Protein AF-A0A2P5NQP3-F1 (afdb_monomer)

Mean predicted aligned error: 9.51 Å

Sequence (80 aa):
MRIAFVIAVFAALTQVAFAEVRFGKDVFIGGHDASNQTFNSQRRGEYYLYNGKPPHEGCAWRANGDGSRTKVCHLQSRRR

Structure (mmCIF, N/CA/C/O backbone):
data_AF-A0A2P5NQP3-F1
#
_entry.id   AF-A0A2P5NQP3-F1
#
loop_
_atom_site.group_PDB
_atom_site.id
_atom_site.type_symbol
_atom_site.label_atom_id
_atom_site.label_alt_id
_atom_site.label_comp_id
_atom_site.label_asym_id
_atom_site.label_entity_id
_atom_site.label_seq_id
_atom_site.pdbx_PDB_ins_code
_atom_site.Cartn_x
_atom_site.Cartn_y
_atom_site.Cartn_z
_atom_site.occupancy
_atom_site.B_iso_or_equiv
_atom_site.auth_seq_id
_atom_site.auth_comp_id
_atom_site.auth_asym_id
_atom_site.auth_atom_id
_atom_site.pdbx_PDB_model_num
ATOM 1 N N . MET A 1 1 ? 31.398 -39.663 -16.463 1.00 48.25 1 MET A N 1
ATOM 2 C CA . MET A 1 1 ? 30.299 -38.723 -16.786 1.00 48.25 1 MET A CA 1
ATOM 3 C C . MET A 1 1 ? 29.215 -38.761 -15.693 1.00 48.25 1 MET A C 1
ATOM 5 O O . MET A 1 1 ? 28.079 -39.105 -15.957 1.00 48.25 1 MET A O 1
ATOM 9 N N . ARG A 1 2 ? 29.570 -38.495 -14.424 1.00 54.94 2 ARG A N 1
ATOM 10 C CA . ARG A 1 2 ? 28.626 -38.518 -13.275 1.00 54.94 2 ARG A CA 1
ATOM 11 C C . ARG A 1 2 ? 28.699 -37.265 -12.390 1.00 54.94 2 ARG A C 1
ATOM 13 O O . ARG A 1 2 ? 27.866 -37.093 -11.517 1.00 54.94 2 ARG A O 1
ATOM 20 N N . ILE A 1 3 ? 29.662 -36.377 -12.649 1.00 54.44 3 ILE A N 1
ATOM 21 C CA . ILE A 1 3 ? 29.858 -35.123 -11.902 1.00 54.44 3 ILE A CA 1
ATOM 22 C C . ILE A 1 3 ? 29.084 -33.967 -12.561 1.00 54.44 3 ILE A C 1
ATOM 24 O O . ILE A 1 3 ? 28.549 -33.107 -11.873 1.00 54.44 3 ILE A O 1
ATOM 28 N N . ALA A 1 4 ? 28.927 -33.994 -13.891 1.00 52.31 4 ALA A N 1
ATOM 29 C CA . ALA A 1 4 ? 28.214 -32.954 -14.639 1.00 52.31 4 ALA A CA 1
ATOM 30 C C . ALA A 1 4 ? 26.715 -32.856 -14.290 1.00 52.31 4 ALA A C 1
ATOM 32 O O . ALA A 1 4 ? 26.139 -31.777 -14.367 1.00 52.31 4 ALA A O 1
ATOM 33 N N . PHE A 1 5 ? 26.088 -33.958 -13.864 1.00 53.06 5 PHE A N 1
ATOM 34 C CA . PHE A 1 5 ? 24.663 -33.966 -13.516 1.00 53.06 5 PHE A CA 1
ATOM 35 C C . PHE A 1 5 ? 24.381 -33.289 -12.164 1.00 53.06 5 PHE A C 1
ATOM 37 O O . PHE A 1 5 ? 23.310 -32.727 -11.966 1.00 53.06 5 PHE A O 1
ATOM 44 N N . VAL A 1 6 ? 25.354 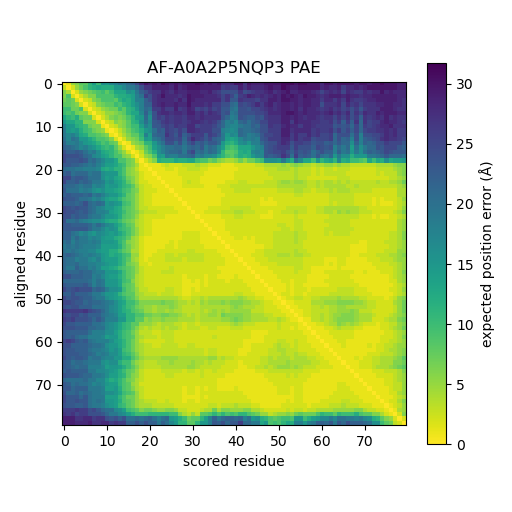-33.289 -11.245 1.00 55.09 6 VAL A N 1
ATOM 45 C CA . VAL A 1 6 ? 25.182 -32.740 -9.888 1.00 55.09 6 VAL A CA 1
ATOM 46 C C . VAL A 1 6 ? 25.188 -31.206 -9.893 1.00 55.09 6 VAL A C 1
ATOM 48 O O . VAL A 1 6 ? 24.465 -30.584 -9.120 1.00 55.09 6 VAL A O 1
ATOM 51 N N . ILE A 1 7 ? 25.940 -30.581 -10.806 1.00 56.41 7 ILE A N 1
ATOM 52 C CA . ILE A 1 7 ? 26.048 -29.114 -10.888 1.00 56.41 7 ILE A CA 1
ATOM 53 C C . ILE A 1 7 ? 24.758 -28.486 -11.444 1.00 56.41 7 ILE A C 1
ATOM 55 O O . ILE A 1 7 ? 24.348 -27.419 -10.993 1.00 56.41 7 ILE A O 1
ATOM 59 N N . ALA A 1 8 ? 24.069 -29.167 -12.366 1.00 55.19 8 ALA A N 1
ATOM 60 C CA . ALA A 1 8 ? 22.827 -28.664 -12.956 1.00 55.19 8 ALA A CA 1
ATOM 61 C C . ALA A 1 8 ? 21.666 -28.573 -11.944 1.00 55.19 8 ALA A C 1
ATOM 63 O O . ALA A 1 8 ? 20.825 -27.685 -12.055 1.00 55.19 8 ALA A O 1
ATOM 64 N N . VAL A 1 9 ? 21.634 -29.448 -10.931 1.00 56.50 9 VAL A N 1
ATOM 65 C CA . VAL A 1 9 ? 20.552 -29.481 -9.930 1.00 56.50 9 VAL A CA 1
ATOM 66 C C . VAL A 1 9 ? 20.657 -28.318 -8.933 1.00 56.50 9 VAL A C 1
ATOM 68 O O . VAL A 1 9 ? 19.636 -27.766 -8.529 1.00 56.50 9 VAL A O 1
ATOM 71 N N . PHE A 1 10 ? 21.869 -27.874 -8.583 1.00 54.66 10 PHE A N 1
ATOM 72 C CA . PHE A 1 10 ? 22.054 -26.749 -7.653 1.00 54.66 10 PHE A CA 1
ATOM 73 C C . PHE A 1 10 ? 21.662 -25.388 -8.249 1.00 54.66 10 PHE A C 1
ATOM 75 O O . PHE A 1 10 ? 21.217 -24.509 -7.513 1.00 54.66 10 PHE A O 1
ATOM 82 N N . ALA A 1 11 ? 21.766 -25.216 -9.570 1.00 55.03 11 ALA A N 1
ATOM 83 C CA . ALA A 1 11 ? 21.396 -23.969 -10.244 1.00 55.03 11 ALA A CA 1
ATOM 84 C C . ALA A 1 11 ? 19.876 -23.705 -10.267 1.00 55.03 11 ALA A C 1
ATOM 86 O O . ALA A 1 11 ? 19.455 -22.566 -10.450 1.00 55.03 11 ALA A O 1
ATOM 87 N N . ALA A 1 12 ? 19.043 -24.731 -10.057 1.00 54.66 12 ALA A N 1
ATOM 88 C CA . ALA A 1 12 ? 17.588 -24.580 -10.007 1.00 54.66 12 ALA A CA 1
ATOM 89 C C . ALA A 1 12 ? 17.072 -24.083 -8.641 1.00 54.66 12 ALA A C 1
ATOM 91 O O . ALA A 1 12 ? 15.964 -23.562 -8.557 1.00 54.66 12 ALA A O 1
ATOM 92 N N . LEU A 1 13 ? 17.867 -24.209 -7.571 1.00 54.50 13 LEU A N 1
ATOM 93 C CA . LEU A 1 13 ? 17.449 -23.869 -6.202 1.00 54.50 13 LEU A CA 1
ATOM 94 C C . LEU A 1 13 ? 17.641 -22.384 -5.846 1.00 54.50 13 LEU A C 1
ATOM 96 O O . LEU A 1 13 ? 17.251 -21.961 -4.761 1.00 54.50 13 LEU A O 1
ATOM 100 N N . THR A 1 14 ? 18.234 -21.587 -6.739 1.00 52.69 14 THR A N 1
ATOM 101 C CA . THR A 1 14 ? 18.538 -20.163 -6.505 1.00 52.69 14 THR A CA 1
ATOM 102 C C . THR A 1 14 ? 17.636 -19.208 -7.278 1.00 52.69 14 THR A C 1
ATOM 104 O O . THR A 1 14 ? 17.848 -17.994 -7.234 1.00 52.69 14 THR A O 1
ATOM 107 N N . GLN A 1 15 ? 16.605 -19.713 -7.964 1.00 54.12 15 GLN A N 1
ATOM 108 C CA . GLN A 1 15 ? 15.578 -18.847 -8.528 1.00 54.12 15 GLN A CA 1
ATOM 109 C C . GLN A 1 15 ? 14.768 -18.264 -7.372 1.00 54.12 15 GLN A C 1
ATOM 111 O O . GLN A 1 15 ? 13.801 -18.861 -6.904 1.00 54.12 15 GLN A O 1
ATOM 116 N N . VAL A 1 16 ? 15.190 -17.090 -6.892 1.00 53.34 16 VAL A N 1
ATOM 117 C CA . VAL A 1 16 ? 14.363 -16.212 -6.067 1.00 53.34 16 VAL A CA 1
ATOM 118 C C . VAL A 1 16 ? 13.101 -15.989 -6.882 1.00 53.34 16 VAL A C 1
ATOM 120 O O . VAL A 1 16 ? 13.104 -15.228 -7.850 1.00 53.34 16 VAL A O 1
ATOM 123 N N . ALA A 1 17 ? 12.043 -16.732 -6.560 1.00 53.84 17 ALA A N 1
ATOM 124 C CA . ALA A 1 17 ? 10.748 -16.503 -7.153 1.00 53.84 17 ALA A CA 1
ATOM 125 C C . ALA A 1 17 ? 10.424 -15.039 -6.860 1.00 53.84 17 ALA A C 1
ATOM 127 O O . ALA A 1 17 ? 10.246 -14.652 -5.704 1.00 53.84 17 ALA A O 1
ATOM 128 N N . PHE A 1 18 ? 10.420 -14.212 -7.906 1.00 63.78 18 PHE A N 1
ATOM 129 C CA . PHE A 1 18 ? 9.877 -12.864 -7.877 1.00 63.78 18 PHE A CA 1
ATOM 130 C C . PHE A 1 18 ? 8.374 -13.016 -7.642 1.00 63.78 18 PHE A C 1
ATOM 132 O O . PHE A 1 18 ? 7.582 -12.986 -8.578 1.00 63.78 18 PHE A O 1
ATOM 139 N N . ALA A 1 19 ? 7.999 -13.323 -6.401 1.00 76.50 19 ALA A N 1
ATOM 140 C CA . ALA A 1 19 ? 6.650 -13.710 -6.057 1.00 76.50 19 ALA A CA 1
ATOM 141 C C . ALA A 1 19 ? 5.744 -12.500 -6.275 1.00 76.50 19 ALA A C 1
ATOM 143 O O . ALA A 1 19 ? 5.858 -11.476 -5.598 1.00 76.50 19 ALA A O 1
ATOM 144 N N . GLU A 1 20 ? 4.875 -12.612 -7.273 1.00 90.88 20 GLU A N 1
ATOM 145 C CA . GLU A 1 20 ? 3.779 -11.682 -7.461 1.00 90.88 20 GLU A CA 1
ATOM 146 C C . GLU A 1 20 ? 2.672 -12.026 -6.463 1.00 90.88 20 GLU A C 1
ATOM 148 O O . GLU A 1 20 ? 2.242 -13.173 -6.349 1.00 90.88 20 GLU A O 1
ATOM 153 N N . VAL A 1 21 ? 2.191 -11.016 -5.749 1.00 94.00 21 VAL A N 1
ATOM 154 C CA . VAL A 1 21 ? 1.044 -11.110 -4.853 1.00 94.00 21 VAL A CA 1
ATOM 155 C C . VAL A 1 21 ? -0.127 -10.405 -5.516 1.00 94.00 21 VAL A C 1
ATOM 157 O O . VAL A 1 21 ? -0.053 -9.215 -5.822 1.00 94.00 21 VAL A O 1
ATOM 160 N N . ARG A 1 22 ? -1.230 -11.124 -5.725 1.00 96.38 22 ARG A N 1
ATOM 161 C CA . ARG A 1 22 ? -2.446 -10.587 -6.345 1.00 96.38 22 ARG A CA 1
ATOM 162 C C . ARG A 1 22 ? -3.576 -10.590 -5.327 1.00 96.38 22 ARG A C 1
ATOM 164 O O . ARG A 1 22 ? -4.018 -11.648 -4.891 1.00 96.38 22 ARG A O 1
ATOM 171 N N . PHE A 1 23 ? -4.048 -9.407 -4.956 1.00 96.81 23 PHE A N 1
ATOM 172 C CA . PHE A 1 23 ? -5.276 -9.265 -4.185 1.00 96.81 23 PHE A CA 1
ATOM 173 C C . PHE A 1 23 ? -6.457 -9.390 -5.144 1.00 96.81 23 PHE A C 1
ATOM 175 O O . PHE A 1 23 ? -6.564 -8.630 -6.107 1.00 96.81 23 PHE A O 1
ATOM 182 N N . GLY A 1 24 ? -7.316 -10.377 -4.893 1.00 96.50 24 GLY A N 1
ATOM 183 C CA . GLY A 1 24 ? -8.552 -10.577 -5.642 1.00 96.50 24 GLY A CA 1
ATOM 184 C C . GLY A 1 24 ? -9.629 -9.557 -5.272 1.00 96.50 24 GLY A C 1
ATOM 185 O O . GLY A 1 24 ? -9.347 -8.483 -4.738 1.00 96.50 24 GLY A O 1
ATOM 186 N N . LYS A 1 25 ? -10.882 -9.907 -5.551 1.00 97.94 25 LYS A N 1
ATOM 187 C CA . LYS A 1 25 ? -12.048 -9.133 -5.113 1.00 97.94 25 LYS A CA 1
ATOM 188 C C . LYS A 1 25 ? -12.282 -9.267 -3.603 1.00 97.94 25 LYS A C 1
ATOM 190 O O . LYS A 1 25 ? -11.918 -10.285 -3.018 1.00 97.94 25 LYS A O 1
ATOM 195 N N . ASP A 1 26 ? -12.942 -8.272 -3.019 1.00 97.00 26 ASP A N 1
ATOM 196 C CA . ASP A 1 26 ? -13.415 -8.256 -1.628 1.00 97.00 26 ASP A CA 1
ATOM 197 C C . ASP A 1 26 ? -12.301 -8.430 -0.577 1.00 97.00 26 ASP A C 1
ATOM 199 O O . ASP A 1 26 ? -12.509 -9.004 0.493 1.00 97.00 26 ASP A O 1
ATOM 203 N N . VAL A 1 27 ? -11.099 -7.927 -0.872 1.00 97.19 27 VAL A N 1
ATOM 204 C CA . VAL A 1 27 ? -9.968 -7.945 0.063 1.00 97.19 27 VAL A CA 1
ATOM 205 C C . VAL A 1 27 ? -9.956 -6.641 0.844 1.00 97.19 27 VAL A C 1
ATOM 207 O O . VAL A 1 27 ? -9.860 -5.567 0.257 1.00 97.19 27 VAL A O 1
ATOM 210 N N . PHE A 1 28 ? -9.999 -6.731 2.173 1.00 95.94 28 PHE A N 1
ATOM 211 C CA . PHE A 1 28 ? -9.992 -5.567 3.056 1.00 95.94 28 PHE A CA 1
ATOM 212 C C . PHE A 1 28 ? -8.806 -5.607 4.012 1.00 95.94 28 PHE A C 1
ATOM 214 O O . PHE A 1 28 ? -8.550 -6.621 4.658 1.00 95.94 28 PHE A O 1
ATOM 221 N N . ILE A 1 29 ? -8.118 -4.475 4.154 1.00 95.12 29 ILE A N 1
ATOM 222 C CA . ILE A 1 29 ? -7.016 -4.298 5.106 1.00 95.12 29 ILE A CA 1
ATOM 223 C C . ILE A 1 29 ? -7.418 -3.194 6.083 1.00 95.12 29 ILE A C 1
ATOM 225 O O . ILE A 1 29 ? -7.704 -2.067 5.684 1.00 95.12 29 ILE A O 1
ATOM 229 N N . GLY A 1 30 ? -7.520 -3.531 7.373 1.00 91.88 30 GLY A N 1
ATOM 230 C CA . GLY A 1 30 ? -7.984 -2.596 8.410 1.00 91.88 30 GLY A CA 1
ATOM 231 C C . GLY A 1 30 ? -9.406 -2.059 8.196 1.00 91.88 30 GLY A C 1
ATOM 232 O O . GLY A 1 30 ? -9.729 -0.979 8.685 1.00 91.88 30 GLY A O 1
ATOM 233 N N . GLY A 1 31 ? -10.236 -2.778 7.431 1.00 93.44 31 GLY A N 1
ATOM 234 C CA . GLY A 1 31 ? -11.592 -2.358 7.067 1.00 93.44 31 GLY A CA 1
ATOM 235 C C . GLY A 1 31 ? -11.685 -1.433 5.848 1.00 93.44 31 GLY A C 1
ATOM 236 O O . GLY A 1 31 ? -12.775 -0.943 5.561 1.00 93.44 31 GLY A O 1
ATOM 237 N N . HIS A 1 32 ? -10.585 -1.200 5.125 1.00 94.25 32 HIS A N 1
ATOM 238 C CA . HIS A 1 32 ? -10.572 -0.438 3.870 1.00 94.25 32 HIS A CA 1
ATOM 239 C C . HIS A 1 32 ? -10.357 -1.362 2.675 1.00 94.25 32 HIS A C 1
ATOM 241 O O . HIS A 1 32 ? -9.657 -2.368 2.790 1.00 94.25 32 HIS A O 1
ATOM 247 N N . ASP A 1 33 ? -10.961 -1.014 1.540 1.00 95.69 33 ASP A N 1
ATOM 248 C CA . ASP A 1 33 ? -10.884 -1.811 0.317 1.00 95.69 33 ASP A CA 1
ATOM 249 C C . ASP A 1 33 ? -9.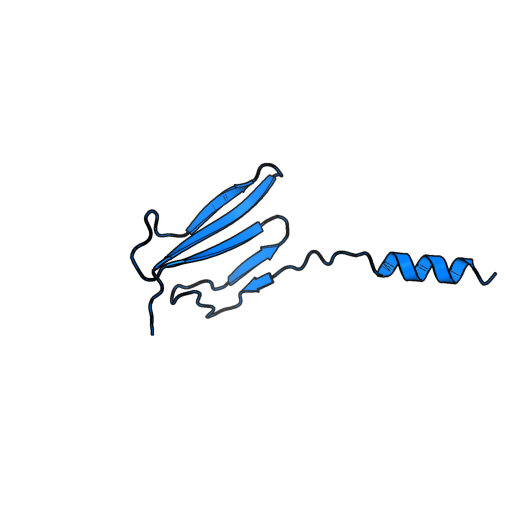452 -1.828 -0.248 1.00 95.69 33 ASP A C 1
ATOM 251 O O . ASP A 1 33 ? -8.838 -0.792 -0.521 1.00 95.69 33 ASP A O 1
ATOM 255 N N . ALA A 1 34 ? -8.917 -3.033 -0.405 1.00 96.56 34 ALA A N 1
ATOM 256 C CA . ALA A 1 34 ? -7.629 -3.340 -1.008 1.00 96.56 34 ALA A CA 1
ATOM 257 C C . ALA A 1 34 ? -7.787 -4.318 -2.186 1.00 96.56 34 ALA A C 1
ATOM 259 O O . ALA A 1 34 ? -6.829 -4.983 -2.577 1.00 96.56 34 ALA A O 1
ATOM 260 N N . SER A 1 35 ? -8.980 -4.412 -2.765 1.00 97.31 35 SER A N 1
ATOM 261 C CA . SER A 1 35 ? -9.280 -5.331 -3.856 1.00 97.31 35 SER A CA 1
ATOM 262 C C . SER A 1 35 ? -8.509 -4.998 -5.135 1.00 97.31 35 SER A C 1
ATOM 264 O O . SER A 1 35 ? -8.117 -3.852 -5.395 1.00 97.31 35 SER A O 1
ATOM 266 N N . ASN A 1 36 ? -8.323 -6.023 -5.968 1.00 97.25 36 ASN A N 1
ATOM 267 C CA . ASN A 1 36 ? -7.776 -5.927 -7.324 1.00 97.25 36 ASN A CA 1
ATOM 268 C C . ASN A 1 36 ? -6.394 -5.252 -7.397 1.00 97.25 36 ASN A C 1
ATOM 270 O O . ASN A 1 36 ? -6.070 -4.561 -8.364 1.00 97.25 36 ASN A O 1
ATOM 274 N N . GLN A 1 37 ? -5.573 -5.426 -6.359 1.00 96.94 37 GLN A N 1
ATOM 275 C CA . GLN A 1 37 ? -4.191 -4.953 -6.349 1.00 96.94 37 GLN A CA 1
ATOM 276 C C . GLN A 1 37 ? -3.241 -6.056 -6.812 1.00 96.94 37 GLN A C 1
ATOM 278 O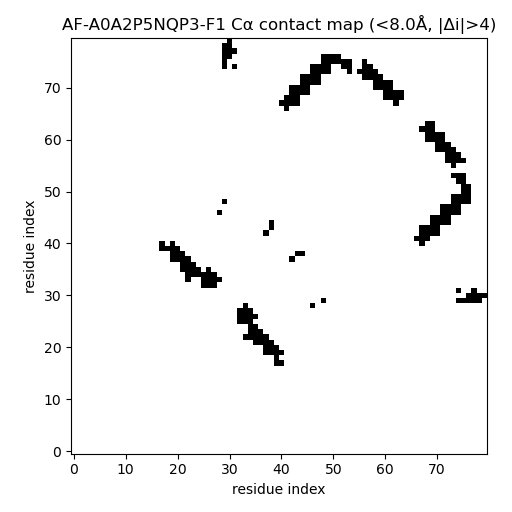 O . GLN A 1 37 ? -3.502 -7.248 -6.671 1.00 96.94 37 GLN A O 1
ATOM 283 N N . THR A 1 38 ? -2.103 -5.666 -7.370 1.00 96.62 38 THR A N 1
ATOM 284 C CA . THR A 1 38 ? -1.033 -6.595 -7.734 1.00 96.62 38 THR A CA 1
ATOM 285 C C . THR A 1 38 ? 0.293 -5.989 -7.325 1.00 96.62 38 THR A C 1
ATOM 287 O O . THR A 1 38 ? 0.583 -4.839 -7.671 1.00 96.62 38 THR A O 1
ATOM 290 N N . PHE A 1 39 ? 1.072 -6.768 -6.583 1.00 95.94 39 PHE A N 1
ATOM 291 C CA . PHE A 1 39 ? 2.357 -6.372 -6.047 1.00 95.94 39 PHE A CA 1
ATOM 292 C C . PHE A 1 39 ? 3.452 -7.339 -6.480 1.00 95.94 39 PHE A C 1
ATOM 294 O O . PHE A 1 39 ? 3.263 -8.547 -6.473 1.00 95.94 39 PHE A O 1
ATOM 301 N N . ASN A 1 40 ? 4.598 -6.800 -6.864 1.00 94.75 40 ASN A N 1
ATOM 302 C CA . ASN A 1 40 ? 5.779 -7.527 -7.312 1.00 94.75 40 ASN A CA 1
ATOM 303 C C . ASN A 1 40 ? 7.029 -6.660 -7.060 1.00 94.75 40 ASN A C 1
ATOM 305 O O . ASN A 1 40 ? 6.956 -5.621 -6.399 1.00 94.75 40 ASN A O 1
ATOM 309 N N . SER A 1 41 ? 8.187 -7.046 -7.597 1.00 92.75 41 SER A N 1
ATOM 310 C CA . SER A 1 41 ? 9.439 -6.297 -7.398 1.00 92.75 41 SER A CA 1
ATOM 311 C C . SER A 1 41 ? 9.395 -4.848 -7.890 1.00 92.75 41 SER A C 1
ATOM 313 O O . SER A 1 41 ? 10.090 -4.003 -7.319 1.00 92.75 41 SER A O 1
ATOM 315 N N . GLN A 1 42 ? 8.565 -4.557 -8.899 1.00 95.06 42 GLN A N 1
ATOM 316 C CA . GLN A 1 42 ? 8.399 -3.235 -9.513 1.00 95.06 42 GLN A CA 1
ATOM 317 C C . GLN A 1 42 ? 7.275 -2.411 -8.869 1.00 95.06 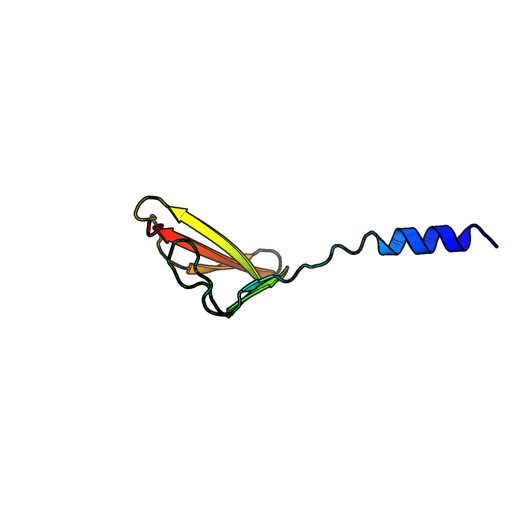42 GLN A C 1
ATOM 319 O O . GLN A 1 42 ? 7.294 -1.179 -8.907 1.00 95.06 42 GLN A O 1
ATOM 324 N N . ARG A 1 43 ? 6.278 -3.076 -8.278 1.00 96.00 43 ARG A N 1
ATOM 325 C CA . ARG A 1 43 ? 5.123 -2.454 -7.619 1.00 96.00 43 ARG A CA 1
ATOM 326 C C . ARG A 1 43 ? 4.964 -3.058 -6.233 1.00 96.00 43 ARG A C 1
ATOM 328 O O . ARG A 1 43 ? 4.368 -4.112 -6.095 1.00 96.00 43 ARG A O 1
ATOM 335 N N . ARG A 1 44 ? 5.484 -2.411 -5.200 1.00 95.50 44 ARG A N 1
ATOM 336 C CA . ARG A 1 44 ? 5.454 -2.914 -3.816 1.00 95.50 44 ARG A CA 1
ATOM 337 C C . ARG A 1 44 ? 4.256 -2.337 -3.060 1.00 95.50 44 ARG A C 1
ATOM 339 O O . ARG A 1 44 ? 3.701 -1.322 -3.483 1.00 95.50 44 ARG A O 1
ATOM 346 N N . GLY A 1 45 ? 3.852 -2.968 -1.962 1.00 95.81 45 GLY A N 1
ATOM 347 C CA . GLY A 1 45 ? 2.749 -2.507 -1.115 1.00 95.81 45 GLY A CA 1
ATOM 348 C C . GLY A 1 45 ? 3.153 -2.476 0.355 1.00 95.81 45 GLY A C 1
ATOM 349 O O . GLY A 1 45 ? 3.672 -3.463 0.863 1.00 95.81 45 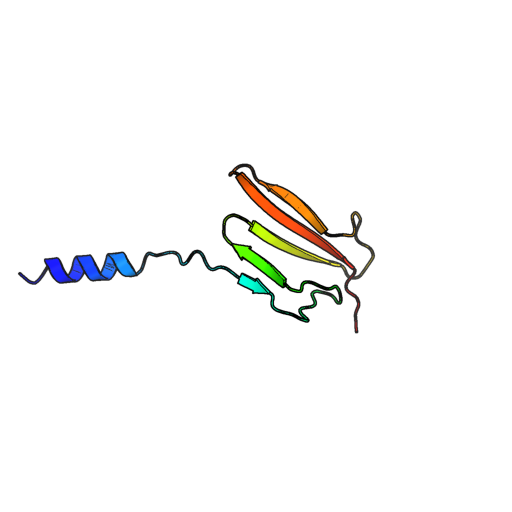GLY A O 1
ATOM 350 N N . GLU A 1 46 ? 2.897 -1.356 1.027 1.00 96.88 46 GLU A N 1
ATOM 351 C CA . GLU A 1 46 ? 3.083 -1.167 2.467 1.00 96.88 46 GLU A CA 1
ATOM 352 C C . GLU A 1 46 ? 1.768 -0.650 3.068 1.00 96.88 46 GLU A C 1
ATOM 354 O O . GLU A 1 46 ? 1.268 0.402 2.667 1.00 96.88 46 GLU A O 1
ATOM 359 N N . TYR A 1 47 ? 1.198 -1.389 4.021 1.00 97.00 47 TYR A N 1
ATOM 360 C CA . TYR A 1 47 ? -0.056 -1.034 4.690 1.00 97.00 47 TYR A CA 1
ATOM 361 C C . TYR A 1 47 ? 0.178 -0.893 6.195 1.00 97.00 47 TYR A C 1
ATOM 363 O O . TYR A 1 47 ? 0.410 -1.878 6.892 1.00 97.00 47 TYR A O 1
ATOM 371 N N . TYR A 1 48 ? 0.080 0.335 6.693 1.00 96.88 48 TYR A N 1
ATOM 372 C CA . TYR A 1 48 ? 0.209 0.680 8.103 1.00 96.88 48 TYR A CA 1
ATOM 373 C C . TYR A 1 48 ? -1.179 0.889 8.710 1.00 96.88 48 TYR A C 1
ATOM 375 O O . TYR A 1 48 ? -1.946 1.735 8.243 1.00 96.88 48 TYR A O 1
ATOM 383 N N . LEU A 1 49 ? -1.498 0.123 9.756 1.00 96.19 49 LEU A N 1
ATOM 384 C CA . LEU A 1 49 ? -2.766 0.208 10.479 1.00 96.19 49 LEU A CA 1
ATOM 385 C C . LEU A 1 49 ? -2.573 0.890 11.833 1.00 96.19 49 LEU A C 1
ATOM 387 O O . LEU A 1 49 ? -1.756 0.456 12.642 1.00 96.19 49 LEU A O 1
ATOM 391 N N . TYR A 1 50 ? -3.364 1.928 12.095 1.00 95.00 50 TYR A N 1
ATOM 392 C CA . TYR A 1 50 ? -3.295 2.729 13.316 1.00 95.00 50 TYR A CA 1
ATOM 393 C C . TYR A 1 50 ? -4.560 2.557 14.161 1.00 95.00 50 TYR A C 1
ATOM 395 O O . TYR A 1 50 ? -5.666 2.504 13.633 1.00 95.00 50 TYR A O 1
ATOM 403 N N . ASN A 1 51 ? -4.418 2.518 15.489 1.00 92.06 51 ASN A N 1
ATOM 404 C CA . ASN A 1 51 ? -5.562 2.483 16.417 1.00 92.06 51 ASN A CA 1
ATOM 405 C C . ASN A 1 51 ? -6.306 3.834 16.532 1.00 92.06 51 ASN A C 1
ATOM 407 O O . ASN A 1 51 ? -7.363 3.896 17.150 1.00 92.06 51 ASN A O 1
ATOM 411 N N . GLY A 1 52 ? -5.767 4.904 15.946 1.00 90.81 52 GLY A N 1
ATOM 412 C CA . GLY A 1 52 ? -6.368 6.237 15.879 1.00 90.81 52 GLY A CA 1
ATOM 413 C C . GLY A 1 52 ? -6.094 6.884 14.522 1.00 90.81 52 GLY A C 1
ATOM 414 O O . GLY A 1 52 ? -5.551 6.231 13.629 1.00 90.81 52 GLY A O 1
ATOM 415 N N . LYS A 1 53 ? -6.464 8.158 14.363 1.00 92.06 53 LYS A N 1
ATOM 416 C CA . LYS A 1 53 ? -6.286 8.876 13.095 1.00 92.06 53 LYS A CA 1
ATOM 417 C C . LYS A 1 53 ? -4.791 9.013 12.756 1.00 92.06 53 LYS A C 1
ATOM 419 O O . LYS A 1 53 ? -4.064 9.627 13.542 1.00 92.06 53 LYS A O 1
ATOM 424 N N . PRO A 1 54 ? -4.312 8.467 11.623 1.00 94.31 54 PRO A N 1
ATOM 425 C CA . PRO A 1 54 ? -2.926 8.649 11.216 1.00 94.31 54 PRO A CA 1
ATOM 426 C C . PRO A 1 54 ? -2.646 10.110 10.819 1.00 94.31 54 PRO A C 1
ATOM 428 O O . PRO A 1 54 ? -3.555 10.795 10.344 1.00 94.31 54 PRO A O 1
ATOM 431 N N . PRO A 1 55 ? -1.392 10.591 10.948 1.00 90.69 55 PRO A N 1
ATOM 432 C CA . PRO A 1 55 ? -1.021 11.957 10.558 1.00 90.69 55 PRO A CA 1
ATOM 433 C C . PRO A 1 55 ? -1.300 12.269 9.081 1.00 90.69 55 PRO A C 1
ATOM 435 O O . PRO A 1 55 ? -1.698 13.380 8.737 1.00 90.69 55 PRO A O 1
ATOM 438 N N . HIS A 1 56 ? -1.118 11.270 8.215 1.00 90.94 56 HIS A N 1
ATOM 439 C CA . HIS A 1 56 ? -1.322 11.364 6.773 1.00 90.94 56 HIS A CA 1
ATOM 440 C C . HIS A 1 56 ? -2.172 10.187 6.312 1.00 90.94 56 HIS A C 1
ATOM 442 O O . HIS A 1 56 ? -1.646 9.181 5.850 1.00 90.94 56 HIS A O 1
ATOM 448 N N . GLU A 1 57 ? -3.484 10.278 6.507 1.00 93.44 57 GLU A N 1
ATOM 449 C CA . GLU A 1 57 ? -4.397 9.211 6.106 1.00 93.44 57 GLU A CA 1
ATOM 450 C C . GLU A 1 57 ? -4.485 9.077 4.583 1.00 93.44 57 GLU A C 1
ATOM 452 O O . GLU A 1 57 ? -4.587 10.068 3.860 1.00 93.44 57 GLU A O 1
ATOM 4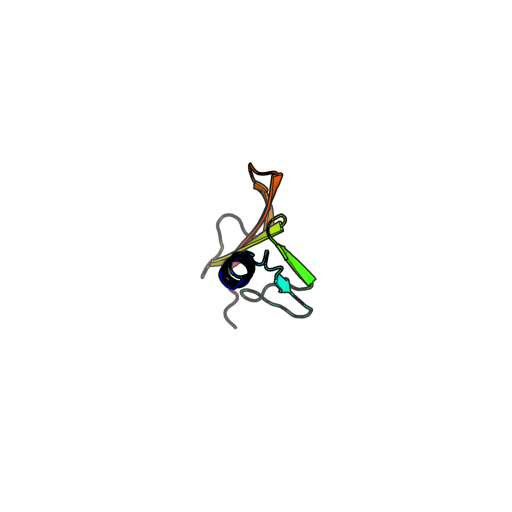57 N N . GLY A 1 58 ? -4.490 7.834 4.107 1.00 94.75 58 GLY A N 1
ATOM 458 C CA . GLY A 1 58 ? -4.711 7.506 2.705 1.00 94.75 58 GLY A CA 1
ATOM 459 C C . GLY A 1 58 ? -3.613 6.640 2.109 1.00 94.75 58 GLY A C 1
ATOM 460 O O . GLY A 1 58 ? -2.692 6.187 2.789 1.00 94.75 58 GLY A O 1
ATOM 461 N N . CYS A 1 59 ? -3.748 6.387 0.810 1.00 96.19 59 CYS A N 1
ATOM 462 C CA . CYS A 1 59 ? -2.816 5.595 0.024 1.00 96.19 59 CYS A CA 1
ATOM 463 C C 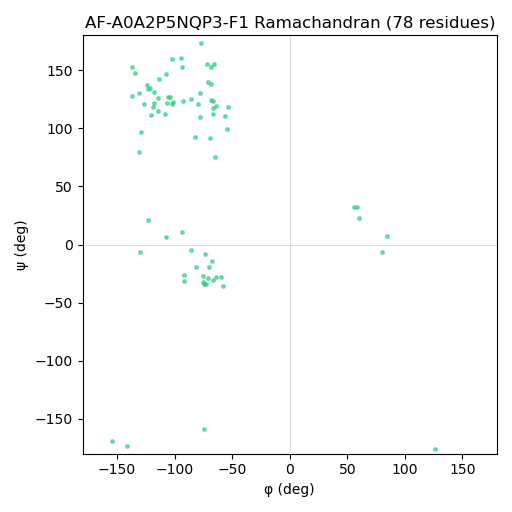. CYS A 1 59 ? -2.202 6.445 -1.084 1.00 96.19 59 CYS A C 1
ATOM 465 O O . CYS A 1 59 ? -2.931 7.059 -1.862 1.00 96.19 59 CYS A O 1
ATOM 467 N N . ALA A 1 60 ? -0.882 6.401 -1.223 1.00 96.75 60 ALA A N 1
ATOM 468 C CA . ALA A 1 60 ? -0.168 7.078 -2.297 1.00 96.75 60 ALA A CA 1
ATOM 469 C C . ALA A 1 60 ? 0.924 6.181 -2.883 1.00 96.75 60 ALA A C 1
ATOM 471 O O . ALA A 1 60 ? 1.467 5.306 -2.210 1.00 96.75 60 ALA A O 1
ATOM 472 N N . TRP A 1 61 ? 1.260 6.401 -4.153 1.00 97.44 61 TRP A N 1
ATOM 473 C CA . TRP A 1 61 ? 2.434 5.781 -4.758 1.00 97.44 61 TRP A CA 1
ATOM 474 C C . TRP A 1 61 ? 3.666 6.635 -4.477 1.00 97.44 61 TRP A C 1
ATOM 476 O O . TRP A 1 61 ? 3.705 7.811 -4.829 1.00 97.44 61 TRP A O 1
ATOM 486 N N . ARG A 1 62 ? 4.688 6.017 -3.891 1.00 97.62 62 ARG A N 1
ATOM 487 C CA . ARG A 1 62 ? 6.020 6.585 -3.701 1.00 97.62 62 ARG A CA 1
ATOM 488 C C . ARG A 1 62 ? 6.971 5.967 -4.719 1.00 97.62 62 ARG A C 1
ATOM 490 O O . ARG A 1 62 ? 7.049 4.742 -4.808 1.00 97.62 62 ARG A O 1
ATOM 497 N N . ALA A 1 63 ? 7.683 6.792 -5.479 1.00 97.62 63 ALA A N 1
ATOM 498 C CA . ALA A 1 63 ? 8.772 6.316 -6.326 1.00 97.62 63 ALA A CA 1
ATOM 499 C C . ALA A 1 63 ? 9.964 5.884 -5.458 1.00 97.62 63 ALA A C 1
ATOM 501 O O . ALA A 1 63 ? 10.280 6.537 -4.463 1.00 97.62 63 ALA A O 1
ATOM 502 N N . ASN A 1 64 ? 10.612 4.789 -5.834 1.00 96.19 64 ASN A N 1
ATOM 503 C CA . ASN A 1 64 ? 11.838 4.310 -5.207 1.00 96.19 64 ASN A CA 1
ATOM 504 C C . ASN A 1 64 ? 13.043 4.661 -6.098 1.00 96.19 64 ASN A C 1
ATOM 506 O O . ASN A 1 64 ? 12.897 4.895 -7.298 1.00 96.19 64 ASN A O 1
ATOM 510 N N . GLY A 1 65 ? 14.248 4.678 -5.520 1.00 97.38 65 GLY A N 1
ATOM 511 C CA . GLY A 1 65 ? 15.479 5.020 -6.253 1.00 97.38 65 GLY A CA 1
ATOM 512 C C . GLY A 1 65 ? 15.896 4.000 -7.321 1.00 97.38 65 GLY A C 1
ATOM 513 O O . GLY A 1 65 ? 16.713 4.313 -8.176 1.00 97.38 65 GLY A O 1
ATOM 514 N N . ASP A 1 66 ? 15.319 2.798 -7.298 1.00 95.19 66 ASP A N 1
ATOM 515 C CA . ASP A 1 66 ? 15.575 1.703 -8.242 1.00 95.19 66 ASP A CA 1
ATOM 516 C C . ASP A 1 66 ? 14.591 1.679 -9.431 1.00 95.19 66 ASP A C 1
ATOM 518 O O . ASP A 1 66 ? 14.532 0.698 -10.169 1.00 95.19 66 ASP A O 1
ATOM 522 N N . GLY A 1 67 ? 13.780 2.730 -9.604 1.00 95.69 67 GLY A N 1
ATOM 523 C CA . GLY A 1 67 ? 12.756 2.819 -10.653 1.00 95.69 67 GLY A CA 1
ATOM 524 C C . GLY A 1 67 ? 11.456 2.068 -10.339 1.00 95.69 67 GLY A C 1
ATOM 525 O O . GLY A 1 67 ? 10.471 2.217 -11.065 1.00 95.69 67 GLY A O 1
ATOM 526 N N . SER A 1 68 ? 11.407 1.310 -9.240 1.00 96.38 68 SER A N 1
ATOM 527 C CA . SER A 1 68 ? 10.165 0.720 -8.741 1.00 96.38 68 SER A CA 1
ATOM 528 C C . SER A 1 68 ? 9.307 1.762 -8.014 1.00 96.38 68 SER A C 1
ATOM 530 O O . SER A 1 68 ? 9.716 2.898 -7.762 1.00 96.38 68 SER A O 1
ATOM 532 N N . ARG A 1 69 ? 8.089 1.374 -7.634 1.00 98.06 69 ARG A N 1
ATOM 533 C CA . ARG A 1 69 ? 7.221 2.199 -6.787 1.00 98.06 69 ARG A CA 1
ATOM 534 C C . ARG A 1 69 ? 6.586 1.385 -5.674 1.00 98.06 69 ARG A C 1
ATOM 536 O O . ARG A 1 69 ? 6.245 0.220 -5.868 1.00 98.06 69 ARG A O 1
ATOM 543 N N . THR A 1 70 ? 6.359 2.022 -4.535 1.00 98.00 70 THR A N 1
ATOM 544 C CA . THR A 1 70 ? 5.668 1.4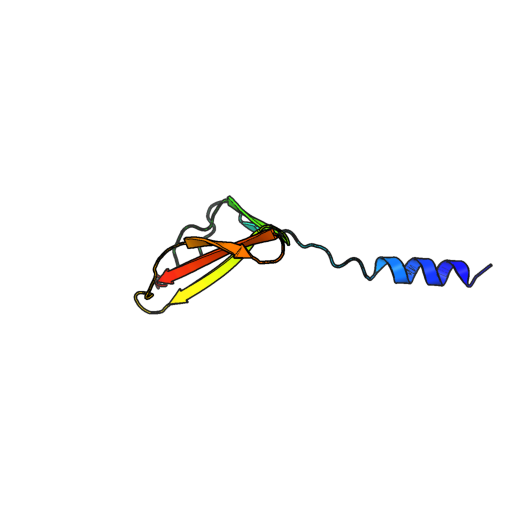34 -3.386 1.00 98.00 70 THR A CA 1
ATOM 545 C C . THR A 1 70 ? 4.351 2.157 -3.147 1.00 98.00 70 THR A C 1
ATOM 547 O O . THR A 1 70 ? 4.334 3.377 -3.003 1.00 98.00 70 THR A O 1
ATOM 550 N N . LYS A 1 71 ? 3.237 1.422 -3.094 1.00 97.69 71 LYS A N 1
ATOM 551 C CA . LYS A 1 71 ? 1.961 1.947 -2.610 1.00 97.69 71 LYS A CA 1
ATOM 552 C C . LYS A 1 71 ? 2.029 1.960 -1.092 1.00 97.69 71 LYS A C 1
ATOM 554 O O . LYS A 1 71 ? 2.042 0.896 -0.484 1.00 97.69 71 LYS A O 1
ATOM 559 N N . VAL A 1 72 ? 2.107 3.144 -0.506 1.00 97.88 72 VAL A N 1
ATOM 560 C CA . VAL A 1 72 ? 2.150 3.334 0.942 1.00 97.88 72 VAL A CA 1
ATOM 561 C C . VAL A 1 72 ? 0.767 3.766 1.395 1.00 97.88 72 VAL A C 1
ATOM 563 O O . VAL A 1 72 ? 0.251 4.776 0.919 1.00 97.88 72 VAL A O 1
ATOM 566 N N . CYS A 1 73 ? 0.167 2.984 2.283 1.00 97.56 73 CYS A N 1
ATOM 567 C CA . CYS A 1 73 ? -1.147 3.235 2.851 1.00 97.56 73 CYS A CA 1
ATOM 568 C C . CYS A 1 73 ? -1.032 3.419 4.361 1.00 97.56 73 CYS A C 1
ATOM 570 O O . CYS A 1 73 ? -0.605 2.503 5.059 1.00 97.56 73 CYS A O 1
ATOM 572 N N . HIS A 1 74 ? -1.465 4.567 4.870 1.00 97.62 74 HIS A N 1
ATOM 573 C CA . HIS A 1 74 ? -1.648 4.796 6.300 1.00 97.62 74 HIS A CA 1
ATOM 574 C C . HIS A 1 74 ? -3.143 4.855 6.584 1.00 97.62 74 HIS A C 1
ATOM 576 O O . HIS A 1 74 ? -3.837 5.769 6.137 1.00 97.62 74 HIS A O 1
ATOM 582 N N . LEU A 1 75 ? -3.646 3.853 7.299 1.00 96.38 75 LEU A N 1
ATOM 583 C CA . LEU A 1 75 ? -5.075 3.648 7.491 1.00 96.38 75 LEU A CA 1
ATOM 584 C C . LEU A 1 75 ? -5.404 3.625 8.978 1.00 96.38 75 LEU A C 1
ATOM 586 O O . LEU A 1 75 ? -4.759 2.920 9.759 1.00 96.38 75 LEU A O 1
ATOM 590 N N . GLN A 1 76 ? -6.454 4.341 9.370 1.00 95.81 76 GLN A N 1
ATOM 591 C CA . GLN A 1 76 ? -7.072 4.087 10.661 1.00 95.81 76 GLN A CA 1
ATOM 592 C C . GLN A 1 76 ? -7.759 2.718 10.615 1.00 95.81 76 GLN A C 1
ATOM 594 O O . GLN A 1 76 ? -8.601 2.462 9.750 1.00 95.81 76 GLN A O 1
ATOM 599 N N . SER A 1 77 ? -7.397 1.838 11.546 1.00 92.75 77 SER A N 1
ATOM 600 C CA . SER A 1 77 ? -8.026 0.532 11.699 1.00 92.75 77 SER A CA 1
ATOM 601 C C . SER A 1 77 ? -9.471 0.721 12.142 1.00 92.75 77 SER A C 1
ATOM 603 O O . SER A 1 77 ? -9.742 1.246 13.226 1.00 92.75 77 SER A O 1
ATOM 605 N N . ARG A 1 78 ? -10.414 0.283 11.308 1.00 86.31 78 ARG A N 1
ATOM 606 C CA . ARG A 1 78 ? -11.817 0.175 11.702 1.00 86.31 78 ARG A CA 1
ATOM 607 C C . ARG A 1 78 ? -11.947 -1.147 12.452 1.00 86.31 78 ARG A C 1
ATOM 609 O O . ARG A 1 78 ? -12.103 -2.190 11.819 1.00 86.31 78 ARG A O 1
ATOM 616 N N . ARG A 1 79 ? -11.803 -1.130 13.785 1.00 67.38 79 ARG A 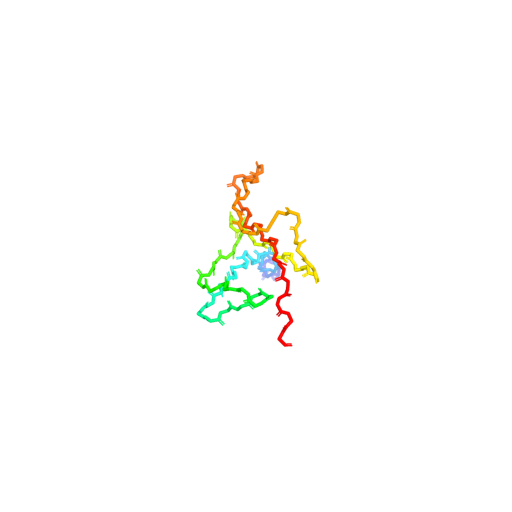N 1
ATOM 617 C CA . ARG A 1 79 ? -12.171 -2.301 14.601 1.00 67.38 79 ARG A CA 1
ATOM 618 C C . ARG A 1 79 ? -13.619 -2.649 14.246 1.00 67.38 79 ARG A C 1
ATOM 620 O O . ARG A 1 79 ? -14.485 -1.787 14.379 1.00 67.38 79 ARG A O 1
ATOM 627 N N . ARG A 1 80 ? -13.837 -3.851 13.710 1.00 59.66 80 ARG A N 1
ATOM 628 C CA . ARG A 1 80 ? -15.176 -4.437 13.642 1.00 59.66 80 ARG A CA 1
ATOM 629 C C . ARG A 1 80 ? -15.563 -4.950 15.016 1.00 59.66 80 ARG A C 1
ATOM 631 O O . ARG A 1 80 ? -14.644 -5.423 15.722 1.00 59.66 80 ARG A O 1
#

Secondary structure (DSSP, 8-state):
--SHHHHHHHTTTT------EE--TT-EETTEE-TT-EESSSEEEEEEEESS--TT-EEEEEEPTTS-EEEEEEEE----

Radius of gyration: 19.31 Å; Cα contacts (8 Å, |Δi|>4): 124; chains: 1; bounding box: 46×51×33 Å

Solvent-accessible surface area (backbone atoms only — not comparable to full-atom values): 4930 Å² total; per-residue (Å²): 142,72,65,71,66,61,59,62,60,62,65,65,76,67,67,74,71,78,65,68,50,72,39,51,80,91,33,64,59,51,77,40,88,48,45,72,38,71,30,35,92,56,34,37,78,45,82,45,73,30,97,50,86,48,97,66,67,48,73,47,79,42,80,45,98,85,79,24,34,34,38,43,29,30,38,50,40,53,83,126

Nearest PDB structures (foldseek):
  7qo7-assembly1_A  TM=3.414E-01  e=2.791E+00  Severe acute respiratory syndrome coronavirus 2
  6zp7-assembly1_C  TM=3.289E-01  e=2.791E+00  Severe acute respiratory syndrome coronavirus 2
  7ws3-assembly1_C  TM=4.323E-01  e=5.827E+00  Severe acute respiratory syndrome coronavirus 2
  7fet-assembly1_B  TM=3.334E-01  e=4.767E+00  Severe acute respiratory syndrome coronavirus 2

pLDDT: mean 85.19, std 17.51, range [48.25, 98.06]

Foldseek 3Di:
DPPVVVVVVVVVVPPPPQDKDFADPPDDDLNHDPHGDIDGPQEAEAAAEDCDDDPDAAWDWDQDPVNGIYTHGYHHRPDD